Protein AF-A0A1I4SA79-F1 (afdb_monomer_lite)

Structure (mmCIF, N/CA/C/O backbone):
data_AF-A0A1I4SA79-F1
#
_entry.id   AF-A0A1I4SA79-F1
#
loop_
_atom_site.group_PDB
_atom_site.id
_atom_site.type_symbol
_atom_site.label_atom_id
_atom_site.label_alt_id
_atom_site.label_comp_id
_atom_site.label_asym_id
_atom_site.label_entity_id
_atom_site.label_seq_id
_atom_site.pdbx_PDB_ins_code
_atom_site.Cartn_x
_atom_site.Cartn_y
_atom_site.Cartn_z
_atom_site.occupancy
_atom_site.B_iso_or_equiv
_atom_site.auth_seq_id
_atom_site.auth_comp_id
_atom_site.auth_asym_id
_atom_site.auth_atom_id
_atom_site.pdbx_PDB_model_num
ATOM 1 N N . MET A 1 1 ? -30.969 -10.795 80.300 1.00 42.12 1 MET A N 1
ATOM 2 C CA . MET A 1 1 ? -29.861 -10.137 79.578 1.00 42.12 1 MET A CA 1
ATOM 3 C C . MET A 1 1 ? -29.459 -11.073 78.441 1.00 42.12 1 MET A C 1
ATOM 5 O O . MET A 1 1 ? -28.778 -12.052 78.703 1.00 42.12 1 MET A O 1
ATOM 9 N N . GLY A 1 2 ? -30.014 -10.890 77.240 1.00 48.91 2 GLY A N 1
ATOM 10 C CA . GLY A 1 2 ? -29.744 -11.742 76.073 1.00 48.91 2 GLY A CA 1
ATOM 11 C C . GLY A 1 2 ? -28.943 -10.952 75.045 1.00 48.91 2 GLY A C 1
ATOM 12 O O . GLY A 1 2 ? -29.327 -9.836 74.712 1.00 48.91 2 GLY A O 1
ATOM 13 N N . ILE A 1 3 ? -27.810 -11.496 74.613 1.00 43.19 3 ILE A N 1
ATOM 14 C CA . ILE A 1 3 ? -26.908 -10.901 73.623 1.00 43.19 3 ILE A CA 1
ATOM 15 C C . ILE A 1 3 ? -27.454 -11.155 72.214 1.00 43.19 3 ILE A C 1
ATOM 17 O O . ILE A 1 3 ? -27.687 -12.300 71.837 1.00 43.19 3 ILE A O 1
ATOM 21 N N . ALA A 1 4 ? -27.684 -10.083 71.454 1.00 47.56 4 ALA A N 1
ATOM 22 C CA . ALA A 1 4 ? -28.029 -10.154 70.039 1.00 47.56 4 ALA A CA 1
ATOM 23 C C . ALA A 1 4 ? -26.765 -10.479 69.228 1.00 47.56 4 ALA A C 1
ATOM 25 O O . ALA A 1 4 ? -25.760 -9.776 69.340 1.00 47.56 4 ALA A O 1
ATOM 26 N N . LEU A 1 5 ? -26.812 -11.547 68.432 1.00 48.12 5 LEU A N 1
ATOM 27 C CA . LEU A 1 5 ? -25.776 -11.874 67.456 1.00 48.12 5 LEU A CA 1
ATOM 28 C C . LEU A 1 5 ? -26.074 -11.088 66.178 1.00 48.12 5 LEU A C 1
ATOM 30 O O . LEU A 1 5 ? -27.136 -11.255 65.584 1.00 48.12 5 LEU A O 1
ATOM 34 N N . ALA A 1 6 ? -25.164 -10.196 65.791 1.00 51.16 6 ALA A N 1
ATOM 35 C CA . ALA A 1 6 ? -25.234 -9.509 64.509 1.00 51.16 6 ALA A CA 1
ATOM 36 C C . ALA A 1 6 ? -24.983 -10.518 63.379 1.00 51.16 6 ALA A C 1
ATOM 38 O O . ALA A 1 6 ? -24.011 -11.275 63.429 1.00 51.16 6 ALA A O 1
ATOM 39 N N . GLU A 1 7 ? -25.858 -10.537 62.375 1.00 55.66 7 GLU A N 1
ATOM 40 C CA . GLU A 1 7 ? -25.670 -11.377 61.194 1.00 55.66 7 GLU A CA 1
ATOM 41 C C . GLU A 1 7 ? -24.555 -10.826 60.287 1.00 55.66 7 GLU A C 1
ATOM 43 O O . GLU A 1 7 ? -24.380 -9.607 60.193 1.00 55.66 7 GLU A O 1
ATOM 48 N N . PRO A 1 8 ? -23.780 -11.700 59.619 1.00 46.22 8 PRO A N 1
ATOM 49 C CA . PRO A 1 8 ? -22.677 -11.277 58.770 1.00 46.22 8 PRO A CA 1
ATOM 50 C C . PRO A 1 8 ? -23.180 -10.632 57.473 1.00 46.22 8 PRO A C 1
ATOM 52 O O . PRO A 1 8 ? -23.930 -11.226 56.699 1.00 46.22 8 PRO A O 1
ATOM 55 N N . THR A 1 9 ? -22.702 -9.419 57.200 1.00 43.94 9 THR A N 1
ATOM 56 C CA . THR A 1 9 ? -22.917 -8.724 55.928 1.00 43.94 9 THR A CA 1
ATOM 57 C C . THR A 1 9 ? -22.200 -9.467 54.800 1.00 43.94 9 THR A C 1
ATOM 59 O O . THR A 1 9 ? -20.974 -9.440 54.703 1.00 43.94 9 THR A O 1
ATOM 62 N N . ILE A 1 10 ? -22.964 -10.117 53.920 1.00 43.16 10 ILE A N 1
ATOM 63 C CA . ILE A 1 10 ? -22.449 -10.667 52.662 1.00 43.16 10 ILE A CA 1
ATOM 64 C C . ILE A 1 10 ? -22.150 -9.498 51.720 1.00 43.16 10 ILE A C 1
ATOM 66 O O . ILE A 1 10 ? -23.063 -8.858 51.196 1.00 43.16 10 ILE A O 1
ATOM 70 N N . ILE A 1 11 ? -20.868 -9.212 51.496 1.00 43.41 11 ILE A N 1
ATOM 71 C CA . ILE A 1 11 ? -20.438 -8.228 50.501 1.00 43.41 11 ILE A CA 1
ATOM 72 C C . ILE A 1 11 ? -20.578 -8.891 49.126 1.00 43.41 11 ILE A C 1
ATOM 74 O O . ILE A 1 11 ? -19.791 -9.763 48.765 1.00 43.41 11 ILE A O 1
ATOM 78 N N . ARG A 1 12 ? -21.605 -8.513 48.358 1.00 39.19 12 ARG A N 1
ATOM 79 C CA . ARG A 1 12 ? -21.679 -8.856 46.933 1.00 39.19 12 ARG A CA 1
ATOM 80 C C . ARG A 1 12 ? -20.651 -7.993 46.209 1.00 39.19 12 ARG A C 1
ATOM 82 O O . ARG A 1 12 ? -20.830 -6.783 46.116 1.00 39.19 12 ARG A O 1
ATOM 89 N N . SER A 1 13 ? -19.563 -8.598 45.744 1.00 40.09 13 SER A N 1
ATOM 90 C CA . SER A 1 13 ? -18.623 -7.932 44.848 1.00 40.09 13 SER A CA 1
ATOM 91 C C . SER A 1 13 ? -19.317 -7.705 43.507 1.00 40.09 13 SER A C 1
ATOM 93 O O . SER A 1 13 ? -19.546 -8.652 42.754 1.00 40.09 13 SER A O 1
ATOM 95 N N . TYR A 1 14 ? -19.687 -6.462 43.221 1.00 41.12 14 TYR A N 1
ATOM 96 C CA . TYR A 1 14 ? -20.058 -6.059 41.874 1.00 41.12 14 TYR A CA 1
ATOM 97 C C . TYR A 1 14 ? -18.764 -5.973 41.067 1.00 41.12 14 TYR A C 1
ATOM 99 O O . TYR A 1 14 ? -17.922 -5.117 41.320 1.00 41.12 14 TYR A O 1
ATOM 107 N N . SER A 1 15 ? -18.568 -6.910 40.146 1.00 47.25 15 SER A N 1
ATOM 108 C CA . SER A 1 15 ? -17.552 -6.792 39.108 1.00 47.25 15 SER A CA 1
ATOM 109 C C . SER A 1 15 ? -18.001 -5.695 38.149 1.00 47.25 15 SER A C 1
ATOM 111 O O . SER A 1 15 ? -18.820 -5.937 37.262 1.00 47.25 15 SER A O 1
ATOM 113 N N . GLU A 1 16 ? -17.503 -4.478 38.356 1.00 50.78 16 GLU A N 1
ATOM 114 C CA . GLU A 1 16 ? -17.511 -3.454 37.318 1.00 50.78 16 GLU A CA 1
ATOM 115 C C . GLU A 1 16 ? -16.619 -3.960 36.185 1.00 50.78 16 GLU A C 1
ATOM 117 O O . GLU A 1 16 ? -15.392 -3.939 36.267 1.00 50.78 16 GLU A O 1
ATOM 122 N N . HIS A 1 17 ? -17.244 -4.495 35.140 1.00 41.91 17 HIS A N 1
ATOM 123 C CA . HIS A 1 17 ? -16.561 -4.784 33.892 1.00 41.91 17 HIS A CA 1
ATOM 124 C C . HIS A 1 17 ? -16.321 -3.441 33.197 1.00 41.91 17 HIS A C 1
ATOM 126 O O . HIS A 1 17 ? -17.106 -2.998 32.362 1.00 41.91 17 HIS A O 1
ATOM 132 N N . LEU A 1 18 ? -15.268 -2.743 33.621 1.00 43.19 18 LEU A N 1
ATOM 133 C CA . LEU A 1 18 ? -14.691 -1.668 32.834 1.00 43.19 18 LEU A CA 1
ATOM 134 C C . LEU A 1 18 ? -14.162 -2.331 31.564 1.00 43.19 18 LEU A C 1
ATOM 136 O O . LEU A 1 18 ? -13.109 -2.965 31.583 1.00 43.19 18 LEU A O 1
ATOM 140 N N . VAL A 1 19 ? -14.922 -2.222 30.475 1.00 47.09 19 VAL A N 1
ATOM 141 C CA . VAL A 1 19 ? -14.380 -2.425 29.134 1.00 47.09 19 VAL A CA 1
ATOM 142 C C . VAL A 1 19 ? -13.375 -1.299 28.948 1.00 47.09 19 VAL A C 1
ATOM 144 O O . VAL A 1 19 ? -13.718 -0.192 28.534 1.00 47.09 19 VAL A O 1
ATOM 147 N N . VAL A 1 20 ? -12.134 -1.553 29.355 1.00 47.06 20 VAL A N 1
ATOM 148 C CA . VAL A 1 20 ? -10.996 -0.809 28.845 1.00 47.06 20 VAL A CA 1
ATOM 149 C C . VAL A 1 20 ? -11.059 -1.064 27.347 1.00 47.06 20 VAL A C 1
ATOM 151 O O . VAL A 1 20 ? -10.790 -2.174 26.898 1.00 47.06 20 VAL A O 1
ATOM 154 N N . ARG A 1 21 ? -11.549 -0.079 26.588 1.00 51.16 21 ARG A N 1
ATOM 155 C CA . ARG A 1 21 ? -11.341 -0.040 25.145 1.00 51.16 21 ARG A CA 1
ATOM 156 C C . ARG A 1 21 ? -9.831 0.017 24.979 1.00 51.16 21 ARG A C 1
ATOM 158 O O . ARG A 1 21 ? -9.245 1.087 25.117 1.00 51.16 21 ARG A O 1
ATOM 165 N N . ASP A 1 22 ? -9.213 -1.143 24.809 1.00 55.41 22 ASP A N 1
ATOM 166 C CA . ASP A 1 22 ? -7.819 -1.247 24.412 1.00 55.41 22 ASP A CA 1
ATOM 167 C C . ASP A 1 22 ? -7.769 -0.806 22.949 1.00 55.41 22 ASP A C 1
ATOM 169 O O . ASP A 1 22 ? -7.897 -1.599 22.020 1.00 55.41 22 ASP A O 1
ATOM 173 N N . ALA A 1 23 ? -7.779 0.514 22.762 1.00 59.47 23 ALA A N 1
ATOM 174 C CA . ALA A 1 23 ? -8.023 1.180 21.489 1.00 59.47 23 ALA A CA 1
ATOM 175 C C . ALA A 1 23 ? -6.815 1.109 20.541 1.00 59.47 23 ALA A C 1
ATOM 177 O O . ALA A 1 23 ? -6.712 1.923 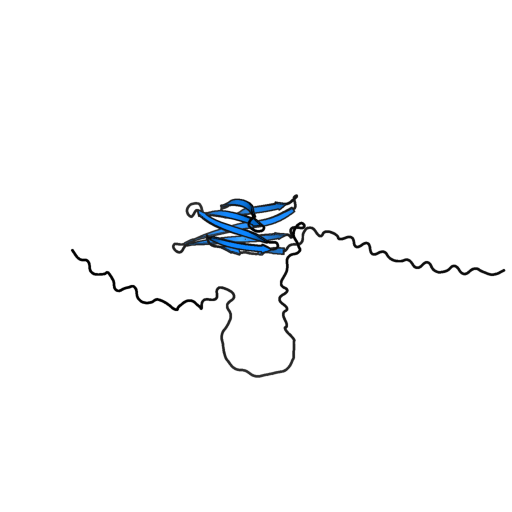19.636 1.00 59.47 23 ALA A O 1
ATOM 178 N N . ASP A 1 24 ? -5.895 0.168 20.755 1.00 75.50 24 ASP A N 1
ATOM 179 C CA . ASP A 1 24 ? -4.676 0.037 19.960 1.00 75.50 24 ASP A CA 1
ATOM 180 C C . ASP A 1 24 ? -4.288 -1.433 19.743 1.00 75.50 24 ASP A C 1
ATOM 182 O O . ASP A 1 24 ? -3.154 -1.868 19.945 1.00 75.50 24 ASP A O 1
ATOM 186 N N . THR A 1 25 ? -5.272 -2.251 19.366 1.00 90.50 25 THR A N 1
ATOM 187 C CA . THR A 1 25 ? -5.005 -3.643 18.992 1.00 90.50 25 THR A CA 1
ATOM 188 C C . THR A 1 25 ? -4.328 -3.680 17.621 1.00 90.50 25 THR A C 1
ATOM 190 O O . THR A 1 25 ? -4.929 -3.313 16.614 1.00 90.50 25 THR A O 1
ATOM 193 N N . LEU A 1 26 ? -3.078 -4.146 17.565 1.00 93.12 26 LEU A N 1
ATOM 194 C CA . LEU A 1 26 ? -2.319 -4.289 16.320 1.00 93.12 26 LEU A CA 1
ATOM 195 C C . LEU A 1 26 ? -2.696 -5.591 15.594 1.00 93.12 26 LEU A C 1
ATOM 197 O O . LEU A 1 26 ? -2.425 -6.687 16.085 1.00 93.12 26 LEU A O 1
ATOM 201 N N . LEU A 1 27 ? -3.283 -5.472 14.403 1.00 94.81 27 LEU A N 1
ATOM 202 C CA . LEU A 1 27 ? -3.733 -6.594 13.571 1.00 94.81 27 LEU A CA 1
ATOM 203 C C . LEU A 1 27 ? -2.658 -7.071 12.587 1.00 94.81 27 LEU A C 1
ATOM 205 O O . LEU A 1 27 ? -2.557 -8.262 12.293 1.00 94.81 27 LEU A O 1
ATOM 209 N N . ILE A 1 28 ? -1.836 -6.149 12.081 1.00 95.81 28 ILE A N 1
ATOM 210 C CA . ILE A 1 28 ? -0.690 -6.456 11.216 1.00 95.81 28 ILE A CA 1
ATOM 211 C C . ILE A 1 28 ? 0.528 -5.707 11.736 1.00 95.81 28 ILE A C 1
ATOM 213 O O . ILE A 1 28 ? 0.489 -4.492 11.904 1.00 95.81 28 ILE A O 1
ATOM 217 N N . ASN A 1 29 ? 1.628 -6.432 11.947 1.00 95.62 29 ASN A N 1
ATOM 218 C CA . ASN A 1 29 ? 2.846 -5.896 12.547 1.00 95.62 29 ASN A CA 1
ATOM 219 C C . ASN A 1 29 ? 4.049 -5.987 11.597 1.00 95.62 29 ASN A C 1
ATOM 221 O O . ASN A 1 29 ? 4.762 -6.992 11.579 1.00 95.62 29 ASN A O 1
ATOM 225 N N . GLY A 1 30 ? 4.284 -4.932 10.814 1.00 92.19 30 GLY A N 1
ATOM 226 C CA . GLY A 1 30 ? 5.525 -4.740 10.060 1.00 92.19 30 GLY A CA 1
ATOM 227 C C . GLY A 1 30 ? 5.777 -5.759 8.945 1.00 92.19 30 GLY A C 1
ATOM 228 O O . GLY A 1 30 ? 6.934 -6.020 8.603 1.00 92.19 30 GLY A O 1
ATOM 229 N N . THR A 1 31 ? 4.716 -6.349 8.386 1.00 93.69 31 THR A N 1
ATOM 230 C CA . THR A 1 31 ? 4.828 -7.320 7.286 1.00 93.69 31 THR A CA 1
ATOM 231 C C . THR A 1 31 ? 5.270 -6.650 5.978 1.00 93.69 31 THR A C 1
ATOM 233 O O . THR A 1 31 ? 5.373 -5.424 5.892 1.00 93.69 31 THR A O 1
ATOM 236 N N . GLY A 1 32 ? 5.551 -7.461 4.958 1.00 96.94 32 GLY A N 1
ATOM 237 C CA . GLY A 1 32 ? 5.762 -7.002 3.590 1.00 96.94 32 GLY A CA 1
ATOM 238 C C . GLY A 1 32 ? 4.757 -7.638 2.636 1.00 96.94 32 GLY A C 1
ATOM 239 O O . GLY A 1 32 ? 4.482 -8.834 2.747 1.00 96.94 32 GLY A O 1
ATOM 240 N N . ILE A 1 33 ? 4.239 -6.852 1.696 1.00 98.12 33 ILE A N 1
ATOM 241 C CA . ILE A 1 33 ? 3.331 -7.321 0.639 1.00 98.12 33 ILE A CA 1
ATOM 242 C C . ILE A 1 33 ? 3.885 -6.952 -0.741 1.00 98.12 33 ILE A C 1
ATOM 244 O O . ILE A 1 33 ? 4.673 -6.014 -0.881 1.00 98.12 33 ILE A O 1
ATOM 248 N N . PHE A 1 34 ? 3.483 -7.717 -1.754 1.00 97.94 34 PHE A N 1
ATOM 249 C CA . PHE A 1 34 ? 3.989 -7.630 -3.122 1.00 97.94 34 PHE A CA 1
ATOM 250 C C . PHE A 1 34 ? 2.803 -7.555 -4.073 1.00 97.94 34 PHE A C 1
ATOM 252 O O . PHE A 1 34 ? 1.954 -8.443 -4.039 1.00 97.94 34 PHE A O 1
ATOM 259 N N . LEU A 1 35 ? 2.739 -6.512 -4.897 1.00 98.25 35 LEU A N 1
ATOM 260 C CA . LEU A 1 35 ? 1.610 -6.259 -5.791 1.00 98.25 35 LEU A CA 1
ATOM 261 C C . LEU A 1 35 ? 2.104 -5.821 -7.169 1.00 98.25 35 LEU A C 1
ATOM 263 O O . LEU A 1 35 ? 3.164 -5.209 -7.292 1.00 98.25 35 LEU A O 1
ATOM 267 N N . THR A 1 36 ? 1.323 -6.108 -8.199 1.00 97.56 36 THR A N 1
ATOM 268 C CA . THR A 1 36 ? 1.491 -5.597 -9.562 1.00 97.56 36 THR A CA 1
ATOM 269 C C . THR A 1 36 ? 0.339 -4.651 -9.918 1.00 97.56 36 THR A C 1
ATOM 271 O O . THR A 1 36 ? -0.608 -4.479 -9.146 1.00 97.56 36 THR A O 1
ATOM 274 N N . THR A 1 37 ? 0.408 -3.968 -11.062 1.00 96.81 37 THR A N 1
ATOM 275 C CA . THR A 1 37 ? -0.702 -3.107 -11.498 1.00 96.81 37 THR A CA 1
ATOM 276 C C . THR A 1 37 ? -1.980 -3.916 -11.701 1.00 96.81 37 THR A C 1
ATOM 278 O O . THR A 1 37 ? -1.995 -4.905 -12.426 1.00 96.81 37 THR A O 1
ATOM 281 N N . GLY A 1 38 ? -3.079 -3.435 -11.123 1.00 96.69 38 GLY A N 1
ATOM 282 C CA . GLY A 1 38 ? -4.378 -4.102 -11.154 1.00 96.69 38 GLY A CA 1
ATOM 283 C C . GLY A 1 38 ? -4.621 -5.030 -9.967 1.00 96.69 38 GLY A C 1
ATOM 284 O O . GLY A 1 38 ? -5.776 -5.387 -9.744 1.00 96.69 38 GLY A O 1
ATOM 285 N N . ASP A 1 39 ? -3.586 -5.360 -9.191 1.00 98.12 39 ASP A N 1
ATOM 286 C CA . ASP A 1 39 ? -3.739 -6.163 -7.982 1.00 98.12 39 ASP A CA 1
ATOM 287 C C . ASP A 1 39 ? -4.353 -5.355 -6.834 1.00 98.12 39 ASP A C 1
ATOM 289 O O . ASP A 1 39 ? -4.304 -4.116 -6.782 1.00 98.12 39 ASP A O 1
ATOM 293 N N . SER A 1 40 ? -4.890 -6.107 -5.880 1.00 98.00 40 SER A N 1
ATOM 294 C CA . SER A 1 40 ? -5.433 -5.619 -4.626 1.00 98.00 40 SER A CA 1
ATOM 295 C C . SER A 1 40 ? -4.864 -6.409 -3.450 1.00 98.00 40 SER A C 1
ATOM 297 O O . SER A 1 40 ? -4.507 -7.581 -3.585 1.00 98.00 40 SER A O 1
ATOM 299 N N . TRP A 1 41 ? -4.795 -5.774 -2.284 1.00 98.31 41 TRP A N 1
ATOM 300 C CA . TRP A 1 41 ? -4.513 -6.441 -1.019 1.00 98.31 41 TRP A CA 1
ATOM 301 C C . TRP A 1 41 ? -5.630 -6.166 -0.025 1.00 98.31 41 TRP A C 1
ATOM 303 O O . TRP A 1 41 ? -5.901 -5.004 0.289 1.00 98.31 41 TRP A O 1
ATOM 313 N N . ASP A 1 42 ? -6.233 -7.237 0.484 1.00 97.69 42 ASP A N 1
ATOM 314 C CA . ASP A 1 42 ? -7.279 -7.163 1.495 1.00 97.69 42 ASP A CA 1
ATOM 315 C C . ASP A 1 42 ? -6.673 -7.172 2.899 1.00 97.69 42 ASP A C 1
ATOM 317 O O . ASP A 1 42 ? -5.880 -8.035 3.283 1.00 97.69 42 ASP A O 1
ATOM 321 N N . PHE A 1 43 ? -7.068 -6.173 3.670 1.00 96.94 43 PHE A N 1
ATOM 322 C CA . PHE A 1 43 ? -6.763 -5.999 5.076 1.00 96.94 43 PHE A CA 1
ATOM 323 C C . PHE A 1 43 ? -7.946 -6.457 5.931 1.00 96.94 43 PHE A C 1
ATOM 325 O O . PHE A 1 43 ? -9.053 -6.715 5.448 1.00 96.94 43 PHE A O 1
ATOM 332 N N . TYR A 1 44 ? -7.735 -6.533 7.244 1.00 96.38 44 TYR A N 1
ATOM 333 C CA . TYR A 1 44 ? -8.828 -6.822 8.164 1.00 96.38 44 TYR A CA 1
ATOM 334 C C . TYR A 1 44 ? -9.896 -5.727 8.116 1.00 96.38 44 TYR A C 1
ATOM 336 O O . TYR A 1 44 ? -9.620 -4.597 7.725 1.00 96.38 44 TYR A O 1
ATOM 344 N N . GLN A 1 45 ? -11.115 -6.062 8.546 1.00 95.88 45 GLN A N 1
ATOM 345 C CA . GLN A 1 45 ? -12.236 -5.119 8.667 1.00 95.88 45 GLN A CA 1
ATOM 346 C C . GLN A 1 45 ? -12.650 -4.449 7.335 1.00 95.88 45 GLN A C 1
ATOM 348 O O . GLN A 1 45 ? -13.222 -3.361 7.325 1.00 95.88 45 GLN A O 1
ATOM 353 N N . GLY A 1 46 ? -12.408 -5.128 6.205 1.00 96.38 46 GLY A N 1
ATOM 354 C CA . GLY A 1 46 ? -12.903 -4.724 4.881 1.00 96.38 46 GLY A CA 1
ATOM 355 C C . GLY A 1 46 ? -12.102 -3.606 4.212 1.00 96.38 46 GLY A C 1
ATOM 356 O O . GLY A 1 46 ? -12.570 -3.035 3.228 1.00 96.38 46 GLY A O 1
ATOM 357 N N . TYR A 1 47 ? -10.926 -3.275 4.748 1.00 98.12 47 TYR A N 1
ATOM 358 C CA . TYR A 1 47 ? -9.995 -2.355 4.109 1.00 98.12 47 TYR A CA 1
ATOM 359 C C . TYR A 1 47 ? -9.294 -3.035 2.923 1.00 98.12 47 TYR A C 1
ATOM 361 O O . TYR A 1 47 ? -8.886 -4.186 3.031 1.00 98.12 47 TYR A O 1
ATOM 369 N N . THR A 1 48 ? -9.093 -2.321 1.816 1.00 98.56 48 THR A N 1
ATOM 370 C CA . THR A 1 48 ? -8.411 -2.857 0.625 1.00 98.56 48 THR A CA 1
ATOM 371 C C . THR A 1 48 ? -7.512 -1.798 -0.009 1.00 98.56 48 THR A C 1
ATOM 373 O O . THR A 1 48 ? -7.952 -0.675 -0.269 1.00 98.56 48 THR A O 1
ATOM 376 N N . LEU A 1 49 ? -6.259 -2.156 -0.305 1.00 98.69 49 LEU A N 1
ATOM 377 C CA . LEU A 1 49 ? -5.337 -1.338 -1.101 1.00 98.69 49 LEU A CA 1
ATOM 378 C C . LEU A 1 49 ? -5.331 -1.826 -2.550 1.00 98.69 49 LEU A C 1
ATOM 380 O O . LEU A 1 49 ? -5.015 -2.979 -2.811 1.00 98.69 49 LEU A O 1
ATOM 384 N N . ASN A 1 50 ? -5.623 -0.931 -3.488 1.00 98.62 50 ASN A N 1
ATOM 385 C CA . ASN A 1 50 ? -5.662 -1.205 -4.922 1.00 98.62 50 ASN A CA 1
ATOM 386 C C . ASN A 1 50 ? -4.527 -0.495 -5.662 1.00 98.62 50 ASN A C 1
ATOM 388 O O . ASN A 1 50 ? -4.345 0.716 -5.495 1.00 98.62 50 ASN A O 1
ATOM 392 N N . ILE A 1 51 ? -3.845 -1.206 -6.563 1.00 98.44 51 ILE A N 1
ATOM 393 C CA . ILE A 1 51 ? -2.822 -0.630 -7.444 1.00 98.44 51 ILE A CA 1
ATOM 394 C C . ILE A 1 51 ? -3.448 -0.264 -8.788 1.00 98.44 51 ILE A C 1
ATOM 396 O O . ILE A 1 51 ? -3.844 -1.126 -9.571 1.00 98.44 51 ILE A O 1
ATOM 400 N N . LYS A 1 52 ? -3.541 1.033 -9.090 1.00 98.00 52 LYS A N 1
ATOM 401 C CA . LYS A 1 52 ? -4.169 1.508 -10.334 1.00 98.00 52 LYS A CA 1
ATOM 402 C C . LYS A 1 52 ? -3.216 1.500 -11.514 1.00 98.00 52 LYS A C 1
ATOM 404 O O . LYS A 1 52 ? -3.631 1.147 -12.613 1.00 98.00 52 LYS A O 1
ATOM 409 N N . SER A 1 53 ? -1.985 1.947 -11.297 1.00 97.25 53 SER A N 1
ATOM 410 C CA . SER A 1 53 ? -0.962 2.047 -12.338 1.00 97.25 53 SER A CA 1
ATOM 411 C C . SER A 1 53 ? 0.390 2.399 -11.738 1.00 97.25 53 SER A C 1
ATOM 413 O O . SER A 1 53 ? 0.443 3.082 -10.713 1.00 97.25 53 SER A O 1
ATOM 415 N N . VAL A 1 54 ? 1.465 2.074 -12.450 1.00 97.19 54 VAL A N 1
ATOM 416 C CA . VAL A 1 54 ? 2.817 2.553 -12.147 1.00 97.19 54 VAL A CA 1
ATOM 417 C C . VAL A 1 54 ? 3.307 3.503 -13.239 1.00 97.19 54 VAL A C 1
ATOM 419 O O . VAL A 1 54 ? 3.207 3.230 -14.433 1.00 97.19 54 VAL A O 1
ATOM 422 N N . ASN A 1 55 ? 3.872 4.635 -12.828 1.00 95.56 55 ASN A N 1
ATOM 423 C CA . ASN A 1 55 ? 4.686 5.483 -13.682 1.00 95.56 55 ASN A CA 1
ATOM 424 C C . ASN A 1 55 ? 6.112 4.919 -13.725 1.00 95.56 55 ASN A C 1
ATOM 426 O O . ASN A 1 55 ? 6.869 5.064 -12.762 1.00 95.56 55 ASN A O 1
ATOM 430 N N . LEU A 1 56 ? 6.465 4.290 -14.846 1.00 91.06 56 LEU A N 1
ATOM 431 C CA . LEU A 1 56 ? 7.752 3.612 -15.013 1.00 91.06 56 LEU A CA 1
ATOM 432 C C . LEU A 1 56 ? 8.941 4.587 -15.026 1.00 91.06 56 LEU A C 1
ATOM 434 O O . LEU A 1 56 ? 9.992 4.285 -14.469 1.00 91.06 56 LEU A O 1
ATOM 438 N N . ASP A 1 57 ? 8.770 5.775 -15.609 1.00 91.38 57 ASP A N 1
ATOM 439 C CA . ASP A 1 57 ? 9.855 6.755 -15.745 1.00 91.38 57 ASP A CA 1
ATOM 440 C C . ASP A 1 57 ? 10.237 7.379 -14.400 1.00 91.38 57 ASP A C 1
ATOM 442 O O . ASP A 1 57 ? 11.408 7.641 -14.125 1.00 91.38 57 ASP A O 1
ATOM 446 N N . LYS A 1 58 ? 9.232 7.644 -13.561 1.00 94.44 58 LYS A N 1
ATOM 447 C CA . LYS A 1 58 ? 9.407 8.317 -12.270 1.00 94.44 58 LYS A CA 1
ATOM 448 C C . LYS A 1 58 ? 9.486 7.359 -11.090 1.00 94.44 58 LYS A C 1
ATOM 450 O O . LYS A 1 58 ? 9.735 7.829 -9.986 1.00 94.44 58 LYS A O 1
ATOM 455 N N . LYS A 1 59 ? 9.252 6.059 -11.310 1.00 95.12 59 LYS A N 1
ATOM 456 C CA . LYS A 1 59 ? 9.076 5.054 -10.252 1.00 95.12 59 LYS A CA 1
ATOM 457 C C . LYS A 1 59 ? 8.068 5.523 -9.204 1.00 95.12 59 LYS A C 1
ATOM 459 O O . LYS A 1 59 ? 8.395 5.700 -8.034 1.00 95.12 59 LYS A O 1
ATOM 464 N N . GLN A 1 60 ? 6.842 5.770 -9.657 1.00 98.12 60 GLN A N 1
ATOM 465 C CA . GLN A 1 60 ? 5.738 6.155 -8.778 1.00 98.12 60 GLN A CA 1
ATOM 466 C C . GLN A 1 60 ? 4.553 5.222 -8.981 1.00 98.12 60 GLN A C 1
ATOM 468 O O . GLN A 1 60 ? 4.255 4.845 -10.111 1.00 98.12 60 GLN A O 1
ATOM 473 N N . VAL A 1 61 ? 3.855 4.877 -7.909 1.00 98.44 61 VAL A N 1
ATOM 474 C CA . VAL A 1 61 ? 2.671 4.022 -7.921 1.00 98.44 61 VAL A CA 1
ATOM 475 C C . VAL A 1 61 ? 1.433 4.844 -7.587 1.00 98.44 61 VAL A C 1
ATOM 477 O O . VAL A 1 61 ? 1.430 5.617 -6.635 1.00 98.44 61 VAL A O 1
ATOM 480 N N . TRP A 1 62 ? 0.373 4.688 -8.378 1.00 98.62 62 TRP A N 1
ATOM 481 C CA . TRP A 1 62 ? -0.945 5.223 -8.055 1.00 98.62 62 TRP A CA 1
ATOM 482 C C . TRP A 1 62 ? -1.735 4.171 -7.284 1.00 98.62 62 TRP A C 1
ATOM 484 O O . TRP A 1 62 ? -2.067 3.113 -7.827 1.00 98.62 62 TRP A O 1
ATOM 494 N N . VAL A 1 63 ? -2.052 4.484 -6.032 1.00 98.62 63 VAL A N 1
ATOM 495 C CA . VAL A 1 63 ? -2.806 3.622 -5.126 1.00 98.62 63 VAL A CA 1
ATOM 496 C C . VAL A 1 63 ? -4.174 4.205 -4.786 1.00 98.62 63 VAL A C 1
ATOM 498 O O . VAL A 1 63 ? -4.377 5.422 -4.826 1.00 98.62 63 VAL A O 1
ATOM 501 N N . LYS A 1 64 ? -5.112 3.327 -4.427 1.00 98.75 64 LYS A N 1
ATOM 502 C CA . LYS A 1 64 ? -6.369 3.693 -3.764 1.00 98.75 64 LYS A CA 1
ATOM 503 C C . LYS A 1 64 ? -6.542 2.840 -2.520 1.00 98.75 64 LYS A C 1
ATOM 505 O O . LYS A 1 64 ? -6.394 1.624 -2.612 1.00 98.75 64 LYS A O 1
ATOM 510 N N . LEU A 1 65 ? -6.902 3.463 -1.409 1.00 98.75 65 LEU A N 1
ATOM 511 C CA . LEU A 1 65 ? -7.346 2.791 -0.199 1.00 98.75 65 LEU A CA 1
ATOM 512 C C . LEU A 1 65 ? -8.868 2.872 -0.116 1.00 98.75 65 LEU A C 1
ATOM 514 O O . LEU A 1 65 ? -9.452 3.946 -0.282 1.00 98.75 65 LEU A O 1
ATOM 518 N N . LEU A 1 66 ? -9.500 1.731 0.123 1.00 98.62 66 LEU A N 1
ATOM 519 C CA . LEU A 1 66 ? -10.945 1.611 0.231 1.00 98.62 66 LEU A CA 1
ATOM 520 C C . LEU A 1 66 ? -11.332 0.909 1.530 1.00 98.62 66 LEU A C 1
ATOM 522 O O . LEU A 1 66 ? -10.535 0.151 2.081 1.00 98.62 66 LEU A O 1
ATOM 526 N N . ASN A 1 67 ? -12.568 1.119 1.973 1.00 97.75 67 ASN A N 1
ATOM 527 C CA . ASN A 1 67 ? -13.239 0.268 2.950 1.00 97.75 67 ASN A CA 1
ATOM 528 C C . ASN A 1 67 ? -14.598 -0.145 2.381 1.00 97.75 67 ASN A C 1
ATOM 530 O O . ASN A 1 67 ? -15.401 0.720 2.043 1.00 97.75 67 ASN A O 1
ATOM 534 N N . ASN A 1 68 ? -14.841 -1.451 2.236 1.00 96.00 68 ASN A N 1
ATOM 535 C CA . ASN A 1 68 ? -16.077 -1.989 1.648 1.00 96.00 68 ASN A CA 1
ATOM 536 C C . ASN A 1 68 ? -16.472 -1.285 0.328 1.00 96.00 68 ASN A C 1
ATOM 538 O O . ASN A 1 68 ? -17.598 -0.817 0.172 1.00 96.00 68 ASN A O 1
ATOM 542 N N . ASP A 1 69 ? -15.513 -1.177 -0.599 1.00 95.12 69 ASP A N 1
ATOM 543 C CA . ASP A 1 69 ? -15.629 -0.498 -1.903 1.00 95.12 69 ASP A CA 1
ATOM 544 C C . ASP A 1 69 ? -15.824 1.034 -1.873 1.00 95.12 69 ASP A C 1
ATOM 546 O O . ASP A 1 69 ? -15.843 1.674 -2.931 1.00 95.12 69 ASP A O 1
ATOM 550 N N . GLU A 1 70 ? -15.900 1.664 -0.699 1.00 97.81 70 GLU A N 1
ATOM 551 C CA . GLU A 1 70 ? -15.901 3.122 -0.567 1.00 97.81 70 GLU A CA 1
ATOM 552 C C . GLU A 1 70 ? -14.470 3.670 -0.590 1.00 97.81 70 GLU A C 1
ATOM 554 O O . GLU A 1 70 ? -13.593 3.191 0.125 1.00 97.81 70 GLU A O 1
ATOM 559 N N . LEU A 1 71 ? -14.219 4.685 -1.423 1.00 98.12 71 LEU A N 1
ATOM 560 C CA . LEU A 1 71 ? -12.907 5.322 -1.526 1.00 98.12 71 LEU A CA 1
ATOM 561 C C . LEU A 1 71 ? -12.616 6.166 -0.281 1.00 98.12 71 LEU A C 1
ATOM 563 O O . LEU A 1 71 ? -13.298 7.161 -0.046 1.00 98.12 71 LEU A O 1
ATOM 567 N N . LEU A 1 72 ? -11.553 5.817 0.442 1.00 97.88 72 LEU A N 1
ATOM 568 C CA . LEU A 1 72 ? -11.071 6.577 1.595 1.00 97.88 72 LEU A CA 1
ATOM 569 C C . LEU A 1 72 ? -9.953 7.540 1.208 1.00 97.88 72 LEU A C 1
ATOM 571 O O . LEU A 1 72 ? -9.995 8.718 1.550 1.00 97.88 72 LEU A O 1
ATOM 575 N N . GLU A 1 73 ? -8.965 7.038 0.467 1.00 97.62 73 GLU A N 1
ATOM 576 C CA . GLU A 1 73 ? -7.788 7.809 0.077 1.00 97.62 73 GLU A CA 1
ATOM 577 C C . GLU A 1 73 ? -7.264 7.363 -1.291 1.00 97.62 73 GLU A C 1
ATOM 579 O O . GLU A 1 73 ? -7.390 6.205 -1.693 1.00 97.62 73 GLU A O 1
ATOM 584 N N . GLU A 1 74 ? -6.665 8.289 -2.035 1.00 98.00 74 GLU A N 1
ATOM 585 C CA . GLU A 1 74 ? -5.928 7.990 -3.258 1.00 98.00 74 GLU A CA 1
ATOM 586 C C . GLU A 1 74 ? -4.678 8.858 -3.346 1.00 98.00 74 GLU A C 1
ATOM 588 O O . GLU A 1 74 ? -4.677 10.018 -2.936 1.00 98.00 74 GLU A O 1
ATOM 593 N N . GLY A 1 75 ? -3.610 8.300 -3.909 1.00 97.44 75 GLY A N 1
ATOM 594 C CA . GLY A 1 75 ? -2.332 8.992 -3.957 1.00 97.44 75 GLY A CA 1
ATOM 595 C C . GLY A 1 75 ? -1.382 8.418 -4.991 1.00 97.44 75 GLY A C 1
ATOM 596 O O . GLY A 1 75 ? -1.523 7.277 -5.433 1.00 97.44 75 GLY A O 1
ATOM 597 N N . ILE A 1 76 ? -0.410 9.240 -5.377 1.00 98.38 76 ILE A N 1
ATOM 598 C CA . ILE A 1 76 ? 0.738 8.832 -6.181 1.00 98.38 76 ILE A CA 1
ATOM 599 C C . ILE A 1 76 ? 1.946 8.863 -5.255 1.00 98.38 76 ILE A C 1
ATOM 601 O O . ILE A 1 76 ? 2.282 9.927 -4.742 1.00 98.38 76 ILE A O 1
ATOM 605 N N . LEU A 1 77 ? 2.568 7.707 -5.051 1.00 98.56 77 LEU A N 1
ATOM 606 C CA . LEU A 1 77 ? 3.638 7.501 -4.082 1.00 98.56 77 LEU A CA 1
ATOM 607 C C . LEU A 1 77 ? 4.903 7.023 -4.789 1.00 98.56 77 LEU A C 1
ATOM 609 O O . LEU A 1 77 ? 4.855 6.186 -5.687 1.00 98.56 77 LEU A O 1
ATOM 613 N N . SER A 1 78 ? 6.036 7.554 -4.376 1.00 98.38 78 SER A N 1
ATOM 614 C CA . SER A 1 78 ? 7.378 7.196 -4.820 1.00 98.38 78 SER A CA 1
ATOM 615 C C . SER A 1 78 ? 7.988 6.186 -3.846 1.00 98.38 78 SER A C 1
ATOM 617 O O . SER A 1 78 ? 7.499 6.014 -2.731 1.00 98.38 78 SER A O 1
ATOM 619 N N . GLU A 1 79 ? 9.078 5.526 -4.240 1.00 97.75 79 GLU A N 1
ATOM 620 C CA . GLU A 1 79 ? 9.855 4.686 -3.314 1.00 97.75 79 GLU A CA 1
ATOM 621 C C . GLU A 1 79 ? 10.247 5.485 -2.052 1.00 97.75 79 GLU A C 1
ATOM 623 O O . GLU A 1 79 ? 10.766 6.600 -2.140 1.00 97.75 79 GLU A O 1
ATOM 628 N N . GLY A 1 80 ? 9.984 4.915 -0.877 1.00 97.94 80 GLY A N 1
ATOM 629 C CA . GLY A 1 80 ? 10.192 5.516 0.440 1.00 97.94 80 GLY A CA 1
ATOM 630 C C . GLY A 1 80 ? 9.029 6.363 0.970 1.00 97.94 80 GLY A C 1
ATOM 631 O O . GLY A 1 80 ? 9.052 6.723 2.148 1.00 97.94 80 GLY A O 1
ATOM 632 N N . GLU A 1 81 ? 8.021 6.687 0.154 1.00 98.56 81 GLU A N 1
ATOM 633 C CA . GLU A 1 81 ? 6.839 7.424 0.616 1.00 98.56 81 GLU A CA 1
ATOM 634 C C . GLU A 1 81 ? 5.848 6.503 1.342 1.00 98.56 81 GLU A C 1
ATOM 636 O O . GLU A 1 81 ? 5.781 5.295 1.098 1.00 98.56 81 GLU A O 1
ATOM 641 N N . ILE A 1 82 ? 5.086 7.095 2.263 1.00 98.19 82 ILE A N 1
ATOM 642 C CA . ILE A 1 82 ? 4.200 6.384 3.186 1.00 98.19 82 ILE A CA 1
ATOM 643 C C . ILE A 1 82 ? 2.764 6.844 2.945 1.00 98.19 82 ILE A C 1
ATOM 645 O O . ILE A 1 82 ? 2.497 8.045 2.896 1.00 98.19 82 ILE A O 1
ATOM 649 N N . LEU A 1 83 ? 1.847 5.887 2.828 1.00 98.19 83 LEU A N 1
ATOM 6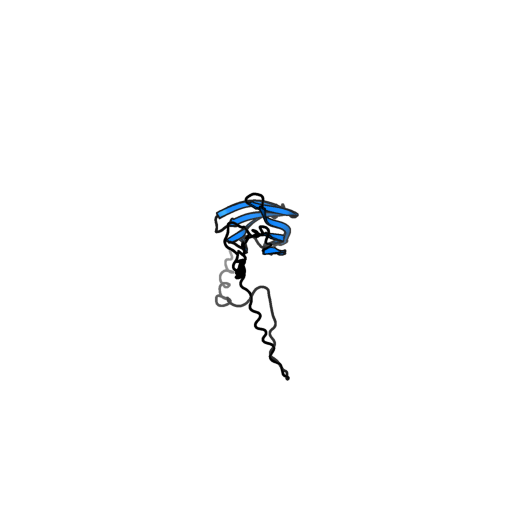50 C CA . LEU A 1 83 ? 0.410 6.110 2.929 1.00 98.19 83 LEU A CA 1
ATOM 651 C C . LEU A 1 83 ? -0.012 5.887 4.382 1.00 98.19 83 LEU A C 1
ATOM 653 O O . LEU A 1 83 ? 0.161 4.783 4.903 1.00 98.19 83 LEU A O 1
ATOM 657 N N . VAL A 1 84 ? -0.569 6.916 5.017 1.00 97.94 84 VAL A N 1
ATOM 658 C CA . VAL A 1 84 ? -1.079 6.840 6.390 1.00 97.94 84 VAL A CA 1
ATOM 659 C C . VAL A 1 84 ? -2.549 7.216 6.386 1.00 97.94 84 VAL A C 1
ATOM 661 O O . VAL A 1 84 ? -2.890 8.346 6.048 1.00 97.94 84 VAL A O 1
ATOM 664 N N . TYR A 1 85 ? -3.397 6.286 6.814 1.00 97.88 85 TYR A N 1
ATOM 665 C CA . TYR A 1 85 ? -4.819 6.535 7.003 1.00 97.88 85 TYR A CA 1
ATOM 666 C C . TYR A 1 85 ? -5.160 6.533 8.490 1.00 97.88 85 TYR A C 1
ATOM 668 O O . TYR A 1 85 ? -4.867 5.574 9.213 1.00 97.88 85 TYR A O 1
ATOM 676 N N . SER A 1 86 ? -5.814 7.606 8.931 1.00 96.19 86 SER A N 1
ATOM 677 C CA . SER A 1 86 ? -6.218 7.805 10.319 1.00 96.19 86 SER A CA 1
ATOM 678 C C . SER A 1 86 ? -7.697 8.154 10.422 1.00 96.19 86 SER A C 1
ATOM 680 O O . SER A 1 86 ? -8.247 8.860 9.575 1.00 96.19 86 SER A O 1
ATOM 682 N N . LYS A 1 87 ? -8.319 7.726 11.518 1.00 93.38 87 LYS A N 1
ATOM 683 C CA . LYS A 1 87 ? -9.704 8.030 11.865 1.00 93.38 87 LYS A CA 1
ATOM 684 C C . LYS A 1 87 ? -9.750 8.548 13.295 1.00 93.38 87 LYS A C 1
ATOM 686 O O . LYS A 1 87 ? -9.195 7.917 14.182 1.00 93.38 87 LYS A O 1
ATOM 691 N N . GLU A 1 88 ? -10.355 9.717 13.499 1.00 88.25 88 GLU A N 1
ATOM 692 C CA . GLU A 1 88 ? -10.466 10.348 14.828 1.00 88.25 88 GLU A CA 1
ATOM 693 C C . GLU A 1 88 ? -9.134 10.375 15.611 1.00 88.25 88 GLU A C 1
ATOM 695 O O . GLU A 1 88 ? -9.091 10.092 16.801 1.00 88.25 88 GLU A O 1
ATOM 700 N N . GLU A 1 89 ? -8.039 10.721 14.920 1.00 86.75 89 GLU A N 1
ATOM 701 C CA . GLU A 1 89 ? -6.661 10.781 15.451 1.00 86.75 89 GLU A CA 1
ATOM 702 C C . GLU A 1 89 ? -5.977 9.424 15.715 1.00 86.75 89 GLU A C 1
ATOM 704 O O . GLU A 1 89 ? -4.789 9.403 16.038 1.00 86.75 89 GLU A O 1
ATOM 709 N N . GLN A 1 90 ? -6.656 8.294 15.496 1.00 91.38 90 GLN A N 1
ATOM 710 C CA . GLN A 1 90 ? -6.056 6.959 15.537 1.00 91.38 90 GLN A CA 1
ATOM 711 C C . GLN A 1 90 ? -5.529 6.556 14.153 1.00 91.38 90 GLN A C 1
ATOM 713 O O . GLN A 1 90 ? -6.259 6.601 13.163 1.00 91.38 90 GLN A O 1
ATOM 718 N N . GLU A 1 91 ? -4.264 6.143 14.065 1.00 94.88 91 GLU A N 1
ATOM 719 C CA . GLU A 1 91 ? -3.702 5.540 12.852 1.00 94.88 91 GLU A CA 1
ATOM 720 C C . GLU A 1 91 ? -4.270 4.134 12.654 1.00 94.88 91 GLU A C 1
ATOM 722 O O . GLU A 1 91 ? -4.052 3.250 13.477 1.00 94.88 91 GLU A O 1
ATOM 727 N N . ILE A 1 92 ? -4.973 3.913 11.546 1.00 97.38 92 ILE A N 1
ATOM 728 C CA . ILE A 1 92 ? -5.546 2.605 11.215 1.00 97.38 92 ILE A CA 1
ATOM 729 C C . ILE A 1 92 ? -4.617 1.835 10.281 1.00 97.38 92 ILE A C 1
ATOM 731 O O . ILE A 1 92 ? -4.415 0.639 10.476 1.00 97.38 92 ILE A O 1
ATOM 735 N N . LEU A 1 93 ? -4.023 2.505 9.289 1.00 98.12 93 LEU A N 1
ATOM 736 C CA . LEU A 1 93 ? -3.107 1.894 8.325 1.00 98.12 93 LEU A CA 1
ATOM 737 C C . LEU A 1 93 ? -1.881 2.772 8.101 1.00 98.12 93 LEU A C 1
ATOM 739 O O . LEU A 1 93 ? -1.997 3.987 7.952 1.00 98.12 93 LEU A O 1
ATOM 743 N N . ASN A 1 94 ? -0.725 2.121 7.997 1.00 98.12 94 ASN A N 1
ATOM 744 C CA . ASN A 1 94 ? 0.547 2.747 7.659 1.00 98.12 94 ASN A CA 1
ATOM 745 C C . ASN A 1 94 ? 1.327 1.819 6.731 1.00 98.12 94 ASN A C 1
ATOM 747 O O . ASN A 1 94 ? 1.681 0.692 7.094 1.00 98.12 94 ASN A O 1
ATOM 751 N N . ILE A 1 95 ? 1.502 2.267 5.490 1.00 98.44 95 ILE A N 1
ATOM 752 C CA . ILE A 1 95 ? 1.973 1.444 4.381 1.00 98.44 95 ILE A CA 1
ATOM 753 C C . ILE A 1 95 ? 3.081 2.203 3.656 1.00 98.44 95 ILE A C 1
ATOM 755 O O . ILE A 1 95 ? 2.827 3.214 3.003 1.00 98.44 95 ILE A O 1
ATOM 759 N N . THR A 1 96 ? 4.305 1.692 3.724 1.00 98.69 96 THR A N 1
ATOM 760 C CA . THR A 1 96 ? 5.451 2.295 3.032 1.00 98.69 96 THR A CA 1
ATOM 761 C C . THR A 1 96 ? 5.673 1.634 1.682 1.00 98.69 96 THR A C 1
ATOM 763 O O . THR A 1 96 ? 5.772 0.409 1.614 1.00 98.69 96 THR A O 1
ATOM 766 N N . VAL A 1 97 ? 5.821 2.423 0.615 1.00 98.69 97 VAL A N 1
ATOM 767 C CA . VAL A 1 97 ? 6.350 1.926 -0.663 1.00 98.69 97 VAL A CA 1
ATOM 768 C C . VAL A 1 97 ? 7.839 1.662 -0.476 1.00 98.69 97 VAL A C 1
ATOM 770 O O . VAL A 1 97 ? 8.621 2.592 -0.318 1.00 98.69 97 VAL A O 1
ATOM 773 N N . ASP A 1 98 ? 8.250 0.403 -0.490 1.00 98.56 98 ASP A N 1
ATOM 774 C CA . ASP A 1 98 ? 9.646 0.023 -0.279 1.00 98.56 98 ASP A CA 1
ATOM 775 C C . ASP A 1 98 ? 10.434 0.106 -1.591 1.00 98.56 98 ASP A C 1
ATOM 777 O O . ASP A 1 98 ? 11.424 0.827 -1.694 1.00 98.56 98 ASP A O 1
ATOM 781 N N . THR A 1 99 ? 9.993 -0.593 -2.638 1.00 98.12 99 THR A N 1
ATOM 782 C CA . THR A 1 99 ? 10.675 -0.596 -3.939 1.00 98.12 99 THR A CA 1
ATOM 783 C C . THR A 1 99 ? 9.696 -0.845 -5.085 1.00 98.12 99 THR A C 1
ATOM 785 O O . THR A 1 99 ? 8.756 -1.628 -4.970 1.00 98.12 99 THR A O 1
ATOM 788 N N . ILE A 1 100 ? 9.946 -0.209 -6.229 1.00 98.06 100 ILE A N 1
ATOM 789 C CA . ILE A 1 100 ? 9.251 -0.431 -7.495 1.00 98.06 100 ILE A CA 1
ATOM 790 C C . ILE A 1 100 ? 10.260 -1.030 -8.481 1.00 98.06 100 ILE A C 1
ATOM 792 O O . ILE A 1 100 ? 11.158 -0.362 -9.011 1.00 98.06 100 ILE A O 1
ATOM 796 N N . TYR A 1 101 ? 10.107 -2.327 -8.728 1.00 96.75 101 TYR A N 1
ATOM 797 C CA . TYR A 1 101 ? 10.866 -3.067 -9.725 1.00 96.75 101 TYR A CA 1
ATOM 798 C C . TYR A 1 101 ? 10.184 -2.939 -11.079 1.00 96.75 101 TYR A C 1
ATOM 800 O O . TYR A 1 101 ? 8.981 -3.151 -11.206 1.00 96.75 101 TYR A O 1
ATOM 808 N N . ILE A 1 102 ? 10.973 -2.619 -12.100 1.00 93.94 102 ILE A N 1
ATOM 809 C CA . ILE A 1 102 ? 10.501 -2.485 -13.475 1.00 93.94 102 ILE A CA 1
ATOM 810 C C . ILE A 1 102 ? 11.313 -3.437 -14.335 1.00 93.94 102 ILE A C 1
ATOM 812 O O . ILE A 1 102 ? 12.546 -3.401 -14.330 1.00 93.94 102 ILE A O 1
ATOM 816 N N . SER A 1 103 ? 10.614 -4.277 -15.084 1.00 91.12 103 SER A N 1
ATOM 817 C CA . SER A 1 103 ? 11.190 -5.197 -16.050 1.00 91.12 103 SER A CA 1
ATOM 818 C C . SER A 1 103 ? 10.437 -5.103 -17.380 1.00 91.12 103 SER A C 1
ATOM 820 O O . SER A 1 103 ? 9.324 -4.579 -17.424 1.00 91.12 103 SER A O 1
ATOM 822 N N . PRO A 1 104 ? 10.997 -5.635 -18.476 1.00 91.56 104 PRO A N 1
ATOM 823 C CA . PRO A 1 104 ? 10.263 -5.750 -19.734 1.00 91.56 104 PRO A CA 1
ATOM 824 C C . PRO A 1 104 ? 8.982 -6.596 -19.641 1.00 91.56 104 PRO A C 1
ATOM 826 O O . PRO A 1 104 ? 8.105 -6.436 -20.483 1.00 91.56 104 PRO A O 1
ATOM 829 N N . GLU A 1 105 ? 8.882 -7.495 -18.656 1.00 88.69 105 GLU A N 1
ATOM 830 C CA . GLU A 1 105 ? 7.706 -8.355 -18.448 1.00 88.69 105 GLU A CA 1
ATOM 831 C C . GLU A 1 105 ? 6.651 -7.721 -17.531 1.00 88.69 105 GLU A C 1
ATOM 833 O O . GLU A 1 105 ? 5.562 -8.269 -17.384 1.00 88.69 105 GLU A O 1
ATOM 838 N N . GLY A 1 106 ? 6.954 -6.556 -16.951 1.00 90.31 106 GLY A N 1
ATOM 839 C CA . GLY A 1 106 ? 6.050 -5.805 -16.088 1.00 90.31 106 GLY A CA 1
ATOM 840 C C . GLY A 1 106 ? 6.730 -5.259 -14.838 1.00 90.31 106 GLY A C 1
ATOM 841 O O . GLY A 1 106 ? 7.961 -5.260 -14.694 1.00 90.31 106 GLY A O 1
ATOM 842 N N . GLU A 1 107 ? 5.890 -4.789 -13.932 1.00 94.75 107 GLU A N 1
ATOM 843 C CA . GLU A 1 107 ? 6.239 -4.102 -12.702 1.00 94.75 107 GLU A CA 1
ATOM 844 C C . GLU A 1 107 ? 5.865 -4.908 -11.455 1.00 94.75 107 GLU A C 1
ATOM 846 O O . GLU A 1 107 ? 4.860 -5.615 -11.419 1.00 94.75 107 GLU A O 1
ATOM 851 N N . LEU A 1 108 ? 6.670 -4.756 -10.408 1.00 97.44 108 LEU A N 1
ATOM 852 C CA . LEU A 1 108 ? 6.405 -5.300 -9.083 1.00 97.44 108 LEU A CA 1
ATOM 853 C C . LEU A 1 108 ? 6.652 -4.208 -8.049 1.00 97.44 108 LEU A C 1
ATOM 855 O O . LEU A 1 108 ? 7.726 -3.609 -8.011 1.00 97.44 108 LEU A O 1
ATOM 859 N N . ILE A 1 109 ? 5.667 -3.978 -7.196 1.00 98.38 109 ILE A N 1
ATOM 860 C CA . ILE A 1 109 ? 5.719 -3.018 -6.105 1.00 98.38 109 ILE A CA 1
ATOM 861 C C . ILE A 1 109 ? 5.835 -3.799 -4.801 1.00 98.38 109 ILE A C 1
ATOM 863 O O . ILE A 1 109 ? 5.037 -4.702 -4.536 1.00 98.38 109 ILE A O 1
ATOM 867 N N . THR A 1 110 ? 6.822 -3.452 -3.983 1.00 98.44 110 THR A N 1
ATOM 868 C CA . THR A 1 110 ? 6.948 -3.950 -2.615 1.00 98.44 110 THR A CA 1
ATOM 869 C C . THR A 1 110 ? 6.483 -2.878 -1.650 1.00 98.44 110 THR A C 1
ATOM 871 O O . THR A 1 110 ? 6.861 -1.711 -1.771 1.00 98.44 110 THR A O 1
ATOM 874 N N . PHE A 1 111 ? 5.668 -3.275 -0.679 1.00 98.69 111 PHE A N 1
ATOM 875 C CA . PHE A 1 111 ? 5.297 -2.416 0.435 1.00 98.69 111 PHE A CA 1
ATOM 876 C C . PHE A 1 111 ? 5.852 -3.008 1.719 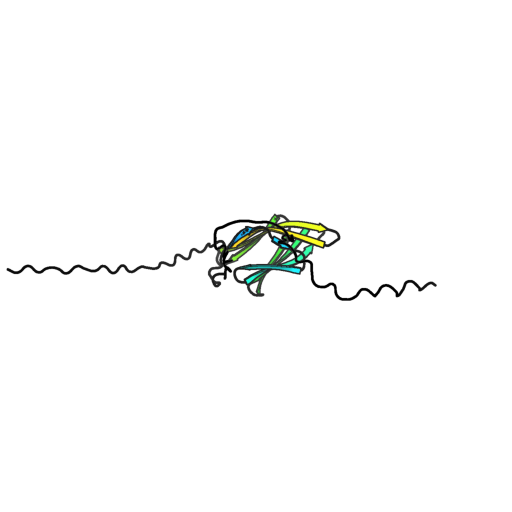1.00 98.69 111 PHE A C 1
ATOM 878 O O . PHE A 1 111 ? 5.567 -4.167 2.034 1.00 98.69 111 PHE A O 1
ATOM 885 N N . LYS A 1 112 ? 6.677 -2.237 2.429 1.00 98.31 112 LYS A N 1
ATOM 886 C CA . LYS A 1 112 ? 7.312 -2.656 3.678 1.00 98.31 112 LYS A CA 1
ATOM 887 C C . LYS A 1 112 ? 7.876 -1.448 4.446 1.00 98.31 112 LYS A C 1
ATOM 889 O O . LYS A 1 112 ? 8.639 -0.677 3.870 1.00 98.31 112 LYS A O 1
ATOM 894 N N . PRO A 1 113 ? 7.620 -1.331 5.759 1.00 98.50 113 PRO A N 1
ATOM 895 C CA . PRO A 1 113 ? 6.689 -2.142 6.540 1.00 98.50 113 PRO A CA 1
ATOM 896 C C . PRO A 1 113 ? 5.223 -1.809 6.224 1.00 98.50 113 PRO A C 1
ATOM 898 O O . PRO A 1 113 ? 4.912 -0.746 5.689 1.00 98.50 113 PRO A O 1
ATOM 901 N N . VAL A 1 114 ? 4.337 -2.737 6.578 1.00 98.38 114 VAL A N 1
ATOM 902 C CA . VAL A 1 114 ? 2.885 -2.541 6.577 1.00 98.38 114 VAL A CA 1
ATOM 903 C C . VAL A 1 114 ? 2.348 -2.794 7.979 1.00 98.38 114 VAL A C 1
ATOM 905 O O . VAL A 1 114 ? 2.608 -3.854 8.559 1.00 98.38 114 VAL A O 1
ATOM 908 N N . TYR A 1 115 ? 1.598 -1.827 8.502 1.00 97.81 115 TYR A N 1
ATOM 909 C CA . TYR A 1 115 ? 0.928 -1.891 9.795 1.00 97.81 115 TYR A CA 1
ATOM 910 C C . TYR A 1 115 ? -0.572 -1.689 9.641 1.00 97.81 115 TYR A C 1
ATOM 912 O O . TYR A 1 115 ? -1.015 -0.885 8.818 1.00 97.81 115 TYR A O 1
ATOM 920 N N . GLN A 1 116 ? -1.331 -2.404 10.467 1.00 97.69 116 GLN A N 1
ATOM 921 C CA . GLN A 1 116 ? -2.762 -2.192 10.632 1.00 97.69 116 GLN A CA 1
ATOM 922 C C . GLN A 1 116 ? -3.124 -2.266 12.112 1.00 97.69 116 GLN A C 1
ATOM 924 O O . GLN A 1 116 ? -2.855 -3.289 12.745 1.00 97.69 116 GLN A O 1
ATOM 929 N N . HIS A 1 117 ? -3.790 -1.236 12.624 1.00 95.88 117 HIS A N 1
ATOM 930 C CA . HIS A 1 117 ? -4.463 -1.263 13.921 1.00 95.88 117 HIS A CA 1
ATOM 931 C C . HIS A 1 117 ? -5.955 -1.546 13.727 1.00 95.88 117 HIS A C 1
ATOM 933 O O . HIS A 1 117 ? -6.519 -1.322 12.653 1.00 95.88 117 HIS A O 1
ATOM 939 N N . GLN A 1 118 ? -6.594 -2.070 14.766 1.00 94.44 118 GLN A N 1
ATOM 940 C CA . GLN A 1 118 ? -8.026 -2.308 14.778 1.00 94.44 118 GLN A CA 1
ATOM 941 C C . GLN A 1 118 ? -8.785 -0.978 14.747 1.00 94.44 118 GLN A C 1
ATOM 943 O O . GLN A 1 118 ? -8.586 -0.122 15.608 1.00 94.44 118 GLN A O 1
ATOM 948 N N . ASP A 1 119 ? -9.700 -0.845 13.788 1.00 94.25 119 ASP A N 1
ATOM 949 C CA . ASP A 1 119 ? -10.689 0.229 13.769 1.00 94.25 119 ASP A CA 1
ATOM 950 C C . ASP A 1 119 ? -11.777 -0.081 14.816 1.00 94.25 119 ASP A C 1
ATOM 952 O O . ASP A 1 119 ? -12.467 -1.102 14.684 1.00 94.25 119 ASP A O 1
ATOM 956 N N . PRO A 1 120 ? -11.939 0.757 15.858 1.00 91.19 120 PRO A N 1
ATOM 957 C CA . PRO A 1 120 ? -12.874 0.510 16.954 1.00 91.19 120 PRO A CA 1
ATOM 958 C C . PRO A 1 120 ? -14.349 0.686 16.564 1.00 91.19 120 PRO A C 1
ATOM 960 O O . PRO A 1 120 ? -15.229 0.282 17.331 1.00 91.19 120 PRO A O 1
ATOM 963 N N . ASP A 1 121 ? -14.637 1.291 15.410 1.00 92.00 121 ASP A N 1
ATOM 964 C CA . ASP A 1 121 ? -16.005 1.472 14.915 1.00 92.00 121 ASP A CA 1
ATOM 965 C C . ASP A 1 121 ? -16.465 0.319 14.021 1.00 92.00 121 ASP A C 1
ATOM 967 O O . ASP A 1 121 ? -17.643 0.240 13.658 1.00 92.00 121 ASP A O 1
ATOM 971 N N . LEU A 1 122 ? -15.547 -0.572 13.647 1.00 91.62 122 LEU A N 1
ATOM 972 C CA . LEU A 1 122 ? -15.840 -1.745 12.842 1.00 91.62 122 LEU A CA 1
ATOM 973 C C . LEU A 1 122 ? -15.883 -2.997 13.728 1.00 91.62 122 LEU A C 1
ATOM 975 O O . LEU A 1 122 ? -15.196 -3.061 14.749 1.00 91.62 122 LEU A O 1
ATOM 979 N N . PRO A 1 123 ? -16.685 -4.014 13.361 1.00 89.62 123 PRO A N 1
ATOM 980 C CA . PRO A 1 123 ? -16.725 -5.270 14.098 1.00 89.62 123 PRO A CA 1
ATOM 981 C C . PRO A 1 123 ? -15.331 -5.879 14.255 1.00 89.62 123 PRO A C 1
ATOM 983 O O . PRO A 1 123 ? -14.480 -5.721 13.370 1.00 89.62 123 PRO A O 1
ATOM 986 N N . ASP A 1 124 ? -15.132 -6.620 15.346 1.00 88.25 124 ASP A N 1
ATOM 987 C CA . ASP A 1 124 ? -13.900 -7.376 15.557 1.00 88.25 124 ASP A CA 1
ATOM 988 C C . ASP A 1 124 ? -13.607 -8.253 14.328 1.00 88.25 124 ASP A C 1
ATOM 990 O O . ASP A 1 124 ? -14.518 -8.906 13.789 1.00 88.25 124 ASP A O 1
ATOM 994 N N . PRO A 1 125 ? -12.353 -8.270 13.846 1.00 86.56 125 PRO A N 1
ATOM 995 C CA . PRO A 1 125 ? -11.998 -9.074 12.695 1.00 86.56 125 PRO A CA 1
ATOM 996 C C . PRO A 1 125 ? -12.190 -10.553 13.022 1.00 86.56 125 PRO A C 1
ATOM 998 O O . PRO A 1 125 ? -11.785 -11.044 14.075 1.00 86.56 125 PRO A O 1
ATOM 1001 N N . ARG A 1 126 ? -12.791 -11.294 12.090 1.00 77.44 126 ARG A N 1
ATOM 1002 C CA . ARG A 1 126 ? -12.823 -12.754 12.180 1.00 77.44 126 ARG A CA 1
ATOM 1003 C C . ARG A 1 126 ? -11.426 -13.272 11.875 1.00 77.44 126 ARG A C 1
ATOM 1005 O O . ARG A 1 126 ? -11.041 -13.350 10.713 1.00 77.44 126 ARG A O 1
ATOM 1012 N N . ILE A 1 127 ? -10.673 -13.593 12.917 1.00 68.88 127 ILE A N 1
ATOM 1013 C CA . ILE A 1 127 ? -9.428 -14.337 12.780 1.00 68.88 127 ILE A CA 1
ATOM 1014 C C . ILE A 1 127 ? -9.846 -15.800 12.650 1.00 68.88 127 ILE A C 1
ATOM 1016 O O . ILE A 1 127 ? -10.374 -16.379 13.597 1.00 68.88 127 ILE A O 1
ATOM 1020 N N . GLU A 1 128 ? -9.696 -16.386 11.463 1.00 60.28 128 GLU A N 1
ATOM 1021 C CA . GLU A 1 128 ? -9.787 -17.839 11.337 1.00 60.28 128 GLU A CA 1
ATOM 1022 C C . GLU A 1 128 ? -8.600 -18.425 12.108 1.00 60.28 128 GLU A C 1
ATOM 1024 O O . GLU A 1 128 ? -7.468 -18.440 11.623 1.00 60.28 128 GLU A O 1
ATOM 1029 N N . GLU A 1 129 ? -8.838 -18.835 13.355 1.00 48.62 129 GLU A N 1
ATOM 1030 C CA . GLU A 1 129 ? -7.881 -19.640 14.099 1.00 48.62 129 GLU A CA 1
ATOM 1031 C C . GLU A 1 129 ? -7.657 -20.922 13.296 1.00 48.62 129 GLU A C 1
ATOM 1033 O O . GLU A 1 129 ? -8.545 -21.768 13.171 1.00 48.62 129 GLU A O 1
ATOM 1038 N N . VAL A 1 130 ? -6.473 -21.058 12.701 1.00 48.91 130 VAL A N 1
ATOM 1039 C CA . VAL A 1 130 ? -6.040 -22.340 12.156 1.00 48.91 130 VAL A CA 1
ATOM 1040 C C . VAL A 1 130 ? -5.875 -23.265 13.358 1.00 48.91 130 VAL A C 1
ATOM 1042 O O . VAL A 1 130 ? -4.861 -23.206 14.051 1.00 48.91 130 VAL A O 1
ATOM 1045 N N . GLU A 1 131 ? -6.889 -24.084 13.641 1.00 36.69 131 GLU A N 1
ATOM 1046 C CA . GLU A 1 131 ? -6.773 -25.193 14.584 1.00 36.69 131 GLU A CA 1
ATOM 1047 C C . GLU A 1 131 ? -5.658 -26.123 14.087 1.00 36.69 131 GLU A C 1
ATOM 1049 O O . GLU A 1 131 ? -5.863 -26.970 13.213 1.00 36.69 131 GLU A O 1
ATOM 1054 N N . ASP A 1 132 ? -4.457 -25.968 14.641 1.00 39.62 132 ASP A N 1
ATOM 1055 C CA . ASP A 1 132 ? -3.392 -26.950 14.499 1.00 39.62 132 ASP A CA 1
ATOM 1056 C C . ASP A 1 132 ? -3.785 -28.180 15.328 1.00 39.62 132 ASP A C 1
ATOM 1058 O O . ASP A 1 132 ? -3.395 -28.349 16.484 1.00 39.62 132 ASP A O 1
ATOM 1062 N N . ASN A 1 133 ? -4.629 -29.036 14.748 1.00 44.69 133 ASN A N 1
ATOM 1063 C CA . ASN A 1 133 ? -4.973 -30.345 15.295 1.00 44.69 133 ASN A CA 1
ATOM 1064 C C . ASN A 1 133 ? -3.776 -31.304 15.156 1.00 44.69 133 ASN A C 1
ATOM 1066 O O . ASN A 1 133 ? -3.867 -32.375 14.553 1.00 44.69 133 ASN A O 1
ATOM 1070 N N . SER A 1 134 ? -2.640 -30.955 15.760 1.00 36.72 134 SER A N 1
ATOM 1071 C CA . SER A 1 134 ? -1.565 -31.897 16.048 1.00 36.72 134 SER A CA 1
ATOM 1072 C C . SER A 1 134 ? -1.873 -32.618 17.363 1.00 36.72 134 SER A C 1
ATOM 1074 O O . SER A 1 134 ? -1.289 -32.390 18.419 1.00 36.72 134 SER A O 1
ATOM 1076 N N . SER A 1 135 ? -2.825 -33.553 17.294 1.00 37.31 135 SER A N 1
ATOM 1077 C CA . SER A 1 135 ? -2.926 -34.604 18.306 1.00 37.31 135 SER A CA 1
ATOM 1078 C C . SER A 1 135 ? -1.628 -35.417 18.303 1.00 37.31 135 SER A C 1
ATOM 1080 O O . SER A 1 135 ? -1.401 -36.246 17.422 1.00 37.31 135 SER A O 1
ATOM 1082 N N . GLN A 1 136 ? -0.777 -35.192 19.305 1.00 40.97 136 GLN A N 1
ATOM 1083 C CA . GLN A 1 136 ? 0.276 -36.127 19.690 1.00 40.97 136 GLN A CA 1
ATOM 1084 C C . GLN A 1 136 ? -0.374 -37.446 20.122 1.00 40.97 136 GLN A C 1
ATOM 1086 O O . GLN A 1 136 ? -0.807 -37.594 21.262 1.00 40.97 136 GLN A O 1
ATOM 1091 N N . ASN A 1 137 ? -0.409 -38.421 19.216 1.00 32.94 137 ASN A N 1
ATOM 1092 C CA . ASN A 1 137 ? -0.446 -39.828 19.591 1.00 32.94 137 ASN A CA 1
ATOM 1093 C C . ASN A 1 137 ? 0.913 -40.447 19.270 1.00 32.94 137 ASN A C 1
ATOM 1095 O O . ASN A 1 137 ? 1.404 -40.383 18.144 1.00 32.94 137 ASN A O 1
ATOM 1099 N N . ASN A 1 138 ? 1.522 -40.992 20.317 1.00 38.00 138 ASN A N 1
ATOM 1100 C CA . ASN A 1 138 ? 2.814 -41.654 20.294 1.00 38.00 138 ASN A CA 1
ATOM 1101 C C . ASN A 1 138 ? 2.757 -43.005 19.559 1.00 38.00 138 ASN A C 1
ATOM 1103 O O . ASN A 1 138 ? 1.713 -43.651 19.490 1.00 38.00 138 ASN A O 1
ATOM 1107 N N . ASP A 1 139 ? 3.955 -43.421 19.140 1.00 33.09 139 ASP A N 1
ATOM 1108 C CA . ASP A 1 139 ? 4.416 -44.787 18.853 1.00 33.09 139 ASP A CA 1
ATOM 1109 C C . ASP A 1 139 ? 4.508 -45.261 17.381 1.00 33.09 139 ASP A C 1
ATOM 1111 O O . ASP A 1 139 ? 3.667 -45.968 16.842 1.00 33.09 139 ASP A O 1
ATOM 1115 N N . ASN A 1 140 ? 5.684 -44.947 16.815 1.00 36.59 140 ASN A N 1
ATOM 1116 C CA . ASN A 1 140 ? 6.698 -45.868 16.268 1.00 36.59 140 ASN A CA 1
ATOM 1117 C C . ASN A 1 140 ? 6.523 -46.589 14.902 1.00 36.59 140 ASN A C 1
ATOM 1119 O O . ASN A 1 140 ? 5.941 -47.662 14.802 1.00 36.59 140 ASN A O 1
ATOM 1123 N N . VAL A 1 141 ? 7.320 -46.082 13.939 1.00 38.44 141 VAL A N 1
ATOM 1124 C CA . VAL A 1 141 ? 8.253 -46.798 13.023 1.00 38.44 141 VAL A CA 1
ATOM 1125 C C . VAL A 1 141 ? 7.670 -47.645 11.868 1.00 38.44 141 VAL A C 1
ATOM 1127 O O . VAL A 1 141 ? 7.320 -48.803 12.044 1.00 38.44 141 VAL A O 1
ATOM 1130 N N . SER A 1 142 ? 7.734 -47.151 10.618 1.00 28.66 142 SER A N 1
ATOM 1131 C CA . SER A 1 142 ? 8.818 -47.401 9.624 1.00 28.66 142 SER A CA 1
ATOM 1132 C C . SER A 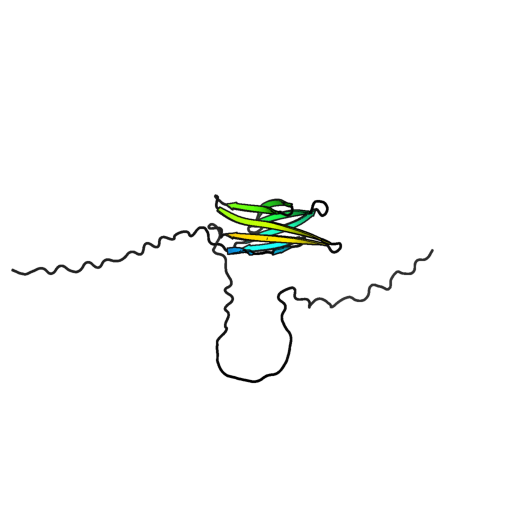1 142 ? 8.432 -46.986 8.180 1.00 28.66 142 SER A C 1
ATOM 1134 O O . SER A 1 142 ? 7.492 -47.512 7.602 1.00 28.66 142 SER A O 1
ATOM 1136 N N . ILE A 1 143 ? 9.189 -46.007 7.656 1.00 33.69 143 ILE A N 1
ATOM 1137 C CA . ILE A 1 143 ? 9.707 -45.729 6.282 1.00 33.69 143 ILE A CA 1
ATOM 1138 C C . ILE A 1 143 ? 9.193 -46.666 5.141 1.00 33.69 143 ILE A C 1
ATOM 1140 O O . ILE A 1 143 ? 9.234 -47.876 5.321 1.00 33.69 143 ILE A O 1
ATOM 1144 N N . VAL A 1 144 ? 8.780 -46.254 3.922 1.00 33.00 144 VAL A N 1
ATOM 1145 C CA . VAL A 1 144 ? 9.395 -45.341 2.919 1.00 33.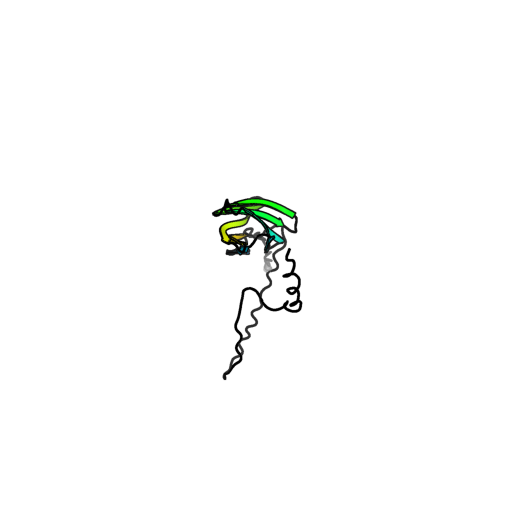00 144 VAL A CA 1
ATOM 1146 C C . VAL A 1 144 ? 8.390 -44.952 1.791 1.00 33.00 144 VAL A C 1
ATOM 1148 O O . VAL A 1 144 ? 7.617 -45.797 1.355 1.00 33.00 144 VAL A O 1
ATOM 1151 N N . GLU A 1 145 ? 8.511 -43.697 1.318 1.00 28.31 145 GLU A N 1
ATOM 1152 C CA . GLU A 1 145 ? 8.154 -43.053 0.018 1.00 28.31 145 GLU A CA 1
ATOM 1153 C C . GLU A 1 145 ? 6.714 -43.039 -0.537 1.00 28.31 145 GLU A C 1
ATOM 1155 O O . GLU A 1 145 ? 6.242 -44.003 -1.127 1.00 28.31 145 GLU A O 1
ATOM 1160 N N . ASP A 1 146 ? 6.127 -41.835 -0.587 1.00 26.64 146 ASP A N 1
ATOM 1161 C CA . ASP A 1 146 ? 6.132 -41.079 -1.851 1.00 26.64 146 ASP A CA 1
ATOM 1162 C C . ASP A 1 146 ? 6.276 -39.567 -1.580 1.00 26.64 146 ASP A C 1
ATOM 1164 O O . ASP A 1 146 ? 5.708 -39.016 -0.635 1.00 26.64 146 ASP A O 1
ATOM 1168 N N . ASN A 1 147 ? 7.121 -38.918 -2.377 1.00 32.34 147 ASN A N 1
ATOM 1169 C CA . ASN A 1 147 ? 7.522 -37.524 -2.264 1.00 32.34 147 ASN A CA 1
ATOM 1170 C C . ASN A 1 147 ? 6.640 -36.645 -3.158 1.00 32.34 147 ASN A C 1
ATOM 1172 O O . ASN A 1 147 ? 6.760 -36.702 -4.377 1.00 32.34 147 ASN A O 1
ATOM 1176 N N . SER A 1 148 ? 5.939 -35.672 -2.578 1.00 31.00 148 SER A N 1
ATOM 1177 C CA . SER A 1 148 ? 5.813 -34.365 -3.237 1.00 31.00 148 SER A CA 1
ATOM 1178 C C . SER A 1 148 ? 5.623 -33.241 -2.220 1.00 31.00 148 SER A C 1
ATOM 1180 O O . SER A 1 148 ? 4.551 -33.037 -1.655 1.00 31.00 148 SER A O 1
ATOM 1182 N N . LYS A 1 149 ? 6.726 -32.523 -2.002 1.00 36.97 149 LYS A N 1
ATOM 1183 C CA . LYS A 1 149 ? 6.873 -31.268 -1.261 1.00 36.97 149 LYS A CA 1
ATOM 1184 C C . LYS A 1 149 ? 6.004 -30.136 -1.836 1.00 36.97 149 LYS A C 1
ATOM 1186 O O . LYS A 1 149 ? 6.072 -29.864 -3.027 1.00 36.97 149 LYS A O 1
ATOM 1191 N N . GLN A 1 150 ? 5.317 -29.432 -0.936 1.00 41.47 150 GLN A N 1
ATOM 1192 C CA . GLN A 1 150 ? 5.496 -28.001 -0.635 1.00 41.47 150 GLN A CA 1
ATOM 1193 C C . GLN A 1 150 ? 5.681 -27.012 -1.808 1.00 41.47 150 GLN A C 1
ATOM 1195 O O . GLN A 1 150 ? 6.782 -26.883 -2.338 1.00 41.47 150 GLN A O 1
ATOM 1200 N N . SER A 1 151 ? 4.686 -26.138 -2.010 1.00 36.56 151 SER A N 1
ATOM 1201 C CA . SER A 1 151 ? 4.937 -24.698 -2.169 1.00 36.56 151 SER A CA 1
ATOM 1202 C C . SER A 1 151 ? 3.787 -23.861 -1.599 1.00 36.56 151 SER A C 1
ATOM 1204 O O . SER A 1 151 ? 2.649 -23.901 -2.055 1.00 36.56 151 SER A O 1
ATOM 1206 N N . SER A 1 152 ? 4.128 -23.090 -0.565 1.00 52.47 152 SER A N 1
ATOM 1207 C CA . SER A 1 152 ? 3.577 -21.753 -0.372 1.00 52.47 152 SER A CA 1
ATOM 1208 C C . SER A 1 152 ? 4.069 -20.912 -1.556 1.00 52.47 152 SER A C 1
ATOM 1210 O O . SER A 1 152 ? 5.259 -20.955 -1.873 1.00 52.47 152 SER A O 1
ATOM 1212 N N . GLY A 1 153 ? 3.152 -20.234 -2.245 1.00 47.03 153 GLY A N 1
ATOM 1213 C CA . GLY A 1 153 ? 3.402 -19.525 -3.505 1.00 47.03 153 GLY A CA 1
ATOM 1214 C C . GLY A 1 153 ? 2.826 -20.267 -4.716 1.00 47.03 153 GLY A C 1
ATOM 1215 O O . GLY A 1 153 ? 3.215 -21.401 -4.979 1.00 47.03 153 GLY A O 1
ATOM 1216 N N . PHE A 1 154 ? 1.881 -19.607 -5.403 1.00 45.00 154 PHE A N 1
ATOM 1217 C CA . PHE A 1 154 ? 1.249 -19.946 -6.692 1.00 45.00 154 PHE A CA 1
ATOM 1218 C C . PHE A 1 154 ? 1.064 -21.441 -7.022 1.00 45.00 154 PHE A C 1
ATOM 1220 O O . PHE A 1 154 ? 1.992 -22.129 -7.445 1.00 45.00 154 PHE A O 1
ATOM 1227 N N . THR A 1 155 ? -0.178 -21.933 -6.991 1.00 44.00 155 THR A N 1
ATOM 1228 C CA . THR A 1 155 ? -0.513 -23.238 -7.579 1.00 44.00 155 THR A CA 1
ATOM 1229 C C . THR A 1 155 ? -0.598 -23.139 -9.107 1.00 44.00 155 THR A C 1
ATOM 1231 O O . THR A 1 155 ? -1.647 -22.903 -9.704 1.00 44.00 155 THR A O 1
ATOM 1234 N N . ILE A 1 156 ? 0.534 -23.365 -9.777 1.00 52.06 156 ILE A N 1
ATOM 1235 C CA . ILE A 1 156 ? 0.560 -23.767 -11.188 1.00 52.06 156 ILE A CA 1
ATOM 1236 C C . ILE A 1 156 ? 0.037 -25.205 -11.262 1.00 52.06 156 ILE A C 1
ATOM 1238 O O . ILE A 1 156 ? 0.790 -26.133 -10.995 1.00 52.06 156 ILE A O 1
ATOM 1242 N N . LEU A 1 157 ? -1.248 -25.376 -11.595 1.00 45.28 157 LEU A N 1
ATOM 1243 C CA . LEU A 1 157 ? -1.824 -26.462 -12.414 1.00 45.28 157 LEU A CA 1
ATOM 1244 C C . LEU A 1 157 ? -3.356 -26.421 -12.303 1.00 45.28 157 LEU A C 1
ATOM 1246 O O . LEU A 1 157 ? -3.925 -27.033 -11.408 1.00 45.28 157 LEU A O 1
ATOM 1250 N N . GLN A 1 158 ? -4.010 -25.715 -13.232 1.00 48.50 158 GLN A N 1
ATOM 1251 C CA . GLN A 1 158 ? -5.129 -26.220 -14.048 1.00 48.50 158 GLN A CA 1
ATOM 1252 C C . GLN A 1 158 ? -5.719 -25.100 -14.924 1.00 48.50 158 GLN A C 1
ATOM 1254 O O . GLN A 1 158 ? -6.704 -24.471 -14.564 1.00 48.50 158 GLN A O 1
ATOM 1259 N N . ALA A 1 159 ? -5.128 -24.889 -16.106 1.00 44.47 159 ALA A N 1
ATOM 1260 C CA . ALA A 1 159 ? -5.861 -24.546 -17.334 1.00 44.47 159 ALA A CA 1
ATOM 1261 C C . ALA A 1 159 ? -4.946 -24.671 -18.571 1.00 44.47 159 ALA A C 1
ATOM 1263 O O . ALA A 1 159 ? -4.766 -23.730 -19.335 1.00 44.47 159 ALA A O 1
ATOM 1264 N N . LEU A 1 160 ? -4.362 -25.852 -18.793 1.00 49.41 160 LEU A N 1
ATOM 1265 C CA . LEU A 1 160 ? -3.984 -26.262 -20.149 1.00 49.41 160 LEU A CA 1
ATOM 1266 C C . LEU A 1 160 ? -4.927 -27.380 -20.585 1.00 49.41 160 LEU A C 1
ATOM 1268 O O . LEU A 1 160 ? -4.632 -28.564 -20.461 1.00 49.41 160 LEU A O 1
ATOM 1272 N N . ALA A 1 161 ? -6.081 -26.964 -21.101 1.00 51.78 161 ALA A N 1
ATOM 1273 C CA . ALA A 1 161 ? -6.877 -27.747 -22.032 1.00 51.78 161 ALA A CA 1
ATOM 1274 C C . ALA A 1 161 ? -7.556 -26.788 -23.026 1.00 51.78 161 ALA A C 1
ATOM 1276 O O . ALA A 1 161 ? -8.594 -26.202 -22.736 1.00 51.78 161 ALA A O 1
ATOM 1277 N N . GLY A 1 162 ? -6.935 -26.648 -24.203 1.00 51.19 162 GLY A N 1
ATOM 1278 C CA . GLY A 1 162 ? -7.421 -25.891 -25.363 1.00 51.19 162 GLY A CA 1
ATOM 1279 C C . GLY A 1 162 ? -6.662 -24.570 -25.547 1.00 51.19 162 GLY A C 1
ATOM 1280 O O . GLY A 1 162 ? -6.688 -23.728 -24.673 1.00 51.19 162 GLY A O 1
ATOM 1281 N N . ILE A 1 163 ? -5.954 -24.273 -26.635 1.00 54.69 163 ILE A N 1
ATOM 1282 C CA . ILE A 1 163 ? -5.987 -24.792 -28.001 1.00 54.69 163 ILE A CA 1
ATOM 1283 C C . ILE A 1 163 ? -4.568 -24.637 -28.569 1.00 54.69 163 ILE A C 1
ATOM 1285 O O . ILE A 1 163 ? -4.116 -23.536 -28.871 1.00 54.69 163 ILE A O 1
ATOM 1289 N N . SER A 1 164 ? -3.870 -25.754 -28.758 1.00 53.31 164 SER A N 1
ATOM 1290 C CA . SER A 1 164 ? -2.804 -25.827 -29.753 1.00 53.31 164 SER A CA 1
ATOM 1291 C C . SER A 1 164 ? -3.485 -26.108 -31.091 1.00 53.31 164 SER A C 1
ATOM 1293 O O . SER A 1 164 ? -3.872 -27.248 -31.317 1.00 53.31 164 SER A O 1
ATOM 1295 N N . LEU A 1 165 ? -3.754 -25.058 -31.887 1.00 51.66 165 LEU A N 1
ATOM 1296 C CA . LEU A 1 165 ? -3.754 -25.037 -33.365 1.00 51.66 165 LEU A CA 1
ATOM 1297 C C . LEU A 1 165 ? -4.266 -23.684 -33.917 1.00 51.66 165 LEU A C 1
ATOM 1299 O O . LEU A 1 165 ? -5.343 -23.625 -34.500 1.00 51.66 165 LEU A O 1
ATOM 1303 N N . ILE A 1 166 ? -3.493 -22.595 -33.808 1.00 56.88 166 ILE A N 1
ATOM 1304 C CA . ILE A 1 166 ? -3.597 -21.466 -34.762 1.00 56.88 166 ILE A CA 1
ATOM 1305 C C . ILE A 1 166 ? -2.189 -20.947 -35.088 1.00 56.88 166 ILE A C 1
ATOM 1307 O O . ILE A 1 166 ? -1.831 -19.825 -34.763 1.00 56.88 166 ILE A O 1
ATOM 1311 N N . LEU A 1 167 ? -1.366 -21.776 -35.736 1.00 54.56 167 LEU A N 1
ATOM 1312 C CA . LEU A 1 167 ? -0.153 -21.320 -36.432 1.00 54.56 167 LEU A CA 1
ATOM 1313 C C . LEU A 1 167 ? 0.061 -22.087 -37.746 1.00 54.56 167 LEU A C 1
ATOM 1315 O O . LEU A 1 167 ? 1.133 -22.628 -37.980 1.00 54.56 167 LEU A O 1
ATOM 1319 N N . LEU A 1 168 ? -0.946 -22.119 -38.631 1.00 56.66 168 LEU A N 1
ATOM 1320 C CA . LEU A 1 168 ? -0.743 -22.463 -40.055 1.00 56.66 168 LEU A CA 1
ATOM 1321 C C . LEU A 1 168 ? -1.548 -21.594 -41.048 1.00 56.66 168 LEU A C 1
ATOM 1323 O O . LEU A 1 168 ? -1.801 -21.986 -42.182 1.00 56.66 168 LEU A O 1
ATOM 1327 N N . SER A 1 169 ? -1.878 -20.354 -40.688 1.00 57.16 169 SER A N 1
ATOM 1328 C CA . SER A 1 169 ? -2.285 -19.333 -41.667 1.00 57.16 169 SER A CA 1
ATOM 1329 C C . SER A 1 169 ? -1.872 -17.963 -41.119 1.00 57.16 169 SER A C 1
ATOM 1331 O O . SER A 1 169 ? -2.467 -17.508 -40.156 1.00 57.16 169 SER A O 1
ATOM 1333 N N . ARG A 1 170 ? -0.872 -17.235 -41.618 1.00 52.94 170 ARG A N 1
ATOM 1334 C CA . ARG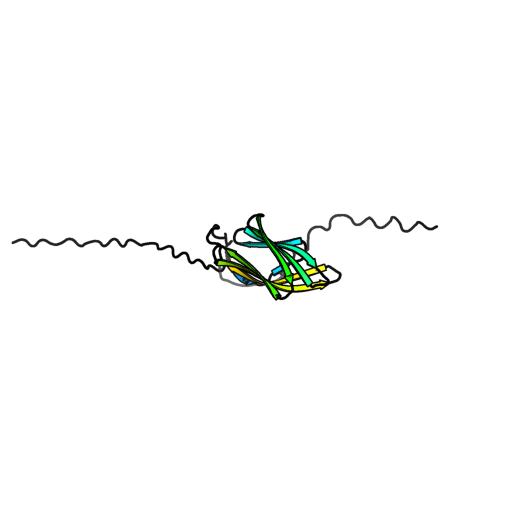 A 1 170 ? -0.518 -17.011 -43.018 1.00 52.94 170 ARG A CA 1
ATOM 1335 C C . ARG A 1 170 ? 0.955 -16.598 -43.153 1.00 52.94 170 ARG A C 1
ATOM 1337 O O . ARG A 1 170 ? 1.266 -15.415 -43.188 1.00 52.94 170 ARG A O 1
ATOM 1344 N N . SER A 1 171 ? 1.846 -17.570 -43.321 1.00 54.09 171 SER A N 1
ATOM 1345 C CA . SER A 1 171 ? 3.055 -17.365 -44.126 1.00 54.09 171 SER A CA 1
ATOM 1346 C C . SER A 1 171 ? 2.774 -17.930 -45.513 1.00 54.09 171 SER A C 1
ATOM 1348 O O . SER A 1 171 ? 3.095 -19.074 -45.789 1.00 54.09 171 SER A O 1
ATOM 1350 N N . THR A 1 172 ? 2.047 -17.151 -46.316 1.00 54.59 172 THR A N 1
ATOM 1351 C CA . THR A 1 172 ? 2.120 -17.095 -47.787 1.00 54.59 172 THR A CA 1
ATOM 1352 C C . THR A 1 172 ? 1.221 -15.940 -48.238 1.00 54.59 172 THR A C 1
ATOM 1354 O O . THR A 1 172 ? 0.044 -16.130 -48.548 1.00 54.59 172 THR A O 1
ATOM 1357 N N . PHE A 1 173 ? 1.756 -14.722 -48.268 1.00 53.28 173 PHE A N 1
ATOM 1358 C CA . PHE A 1 173 ? 1.337 -13.758 -49.283 1.00 53.28 173 PHE A CA 1
ATOM 1359 C C . PHE A 1 173 ? 2.557 -12.972 -49.749 1.00 53.28 173 PHE A C 1
ATOM 1361 O O . PHE A 1 173 ? 2.909 -11.921 -49.226 1.00 53.28 173 PHE A O 1
ATOM 1368 N N . THR A 1 174 ? 3.235 -13.577 -50.715 1.00 47.31 174 THR A N 1
ATOM 1369 C CA . THR A 1 174 ? 4.174 -12.932 -51.622 1.00 47.31 174 THR A CA 1
ATOM 1370 C C . THR A 1 174 ? 3.367 -12.163 -52.665 1.00 47.31 174 THR A C 1
ATOM 1372 O O . THR A 1 174 ? 2.565 -12.777 -53.371 1.00 47.31 174 THR A O 1
ATOM 1375 N N . LYS A 1 175 ? 3.614 -10.859 -52.806 1.00 49.91 175 LYS A N 1
ATOM 1376 C CA . LYS A 1 175 ? 3.884 -10.238 -54.107 1.00 49.91 175 LYS A CA 1
ATOM 1377 C C . LYS A 1 175 ? 4.655 -8.940 -53.920 1.00 49.91 175 LYS A C 1
ATOM 1379 O O . LYS A 1 175 ? 4.251 -8.159 -53.035 1.00 49.91 175 LYS A O 1
#

Secondary structure (DSSP, 8-state):
--PPPPPP--------------TT-EEEEEEEEEE-TT-EEEPGGGEEEEEEEEETTTTEEEEEEEETTEEEEEEEEETT-EEEEEETTEEEEEEEEEEEEEETTEEEEEEEEEEEEPPTTSPPP--------------------------SS----S---S-----SS-S----

Organism: NCBI:txid487685

Sequence (175 aa):
MGIALAEPTIIRSYSEHLVVRDADTLLINGTGIFLTTGDSWDFYQGYTLNIKSVNLDKKQVWVKLLNNDELLEEGILSEGEILVYSKEEQEILNITVDTIYISPEGELITFKPVYQHQDPDLPDPRIEEVEDNSSQNNDNVSIVEDNSKQSSGFTILQALAGISLILLSRSTFTK

Foldseek 3Di:
DDDDDDDDDDDDDDPPPPPPPPVWAWPADWDKDKDFAQDKDADFLQKIKHWPDADPVQQWTWIFIDHVPHTDDIDIGHAQDWDWDDDPNHTAKIWGFHGWDQDPVGIMTMITGIIGTDDPVGDDGPDPPPPPPPPDDDDDDDDDDDDDDDDPDDDPDDDPDDDPDDDDPDPDDDD

pLDDT: mean 75.05, std 25.49, range [26.64, 98.75]

Radius of gyration: 28.99 Å; chains: 1; bounding box: 41×58×134 Å

InterPro domains:
  IPR006457 S-layer family duplication domain [PF07752] (34-119)